Protein AF-K2RK58-F1 (afdb_monomer_lite)

Foldseek 3Di:
DCVVVVVVVVVVVVVCCQQPPPPHVHDVVVVVVCVVVVVVVVVVVVVVVVVVVVVVVVVVNDDDDPQDPVNVCLQVVVVLVCLVVVLVCLQVVLVVVLVVDPVNPPDVVSVVSNVVSVVSVVVSVCCQVPPRPPHPDDPVCVVPVVNVVVVVVVVVVVVVVVVVVVVVVVVVVVVVVVVVVVD

Sequence (183 aa):
MYFPFLITPWISAFIVDDVVAPDGIGWLWGIGMFAVIMPFASSFIIGALLFLQRKAGKSGLILKKKLTVYEFCSLVDLGGMILLCGGFAMLLLPFTLAASTPSKWKTPWVDAVIVLGVLFLASLIPYEKLVAKHPVVPVHYGKNCTIVIACLMGAVDTCGFSATHVSKPISTFKAEKKKSDML

pLDDT: mean 79.58, std 9.76, range [56.59, 95.44]

Radius of gyration: 23.44 Å; chains: 1; bounding box: 47×43×74 Å

Secondary structure (DSSP, 8-state):
--HHHHHHHHHHHHHHHHHHSTTSS-HHHHHHHHHHHHHHHHHHHHHHHHHHHHHHHHTT--------HHHHHHHHTHHHHHHHHHHHHHHHHHHHHHHH-TTTT--HHHHHHHHHHHHHHHHHHHHHHHT-SS-SS-TTGGG-HHHHHHHHHHHHHHHHHHHHHHHHHHHHHHHHHHHHTT-

Structure (mmCIF, N/CA/C/O backbone):
data_AF-K2RK58-F1
#
_entry.id   AF-K2RK58-F1
#
loop_
_atom_site.group_PDB
_atom_site.id
_atom_site.type_symbol
_atom_site.label_atom_id
_atom_site.label_alt_id
_atom_site.label_comp_id
_atom_site.label_asym_id
_atom_site.label_entity_id
_atom_site.label_seq_id
_atom_site.pdbx_PDB_ins_code
_atom_site.Cartn_x
_atom_site.Cartn_y
_atom_site.Cartn_z
_atom_site.occupancy
_atom_site.B_iso_or_equiv
_atom_site.auth_seq_id
_atom_site.auth_comp_id
_atom_site.auth_asym_id
_atom_site.auth_atom_id
_atom_site.pdbx_PDB_model_num
ATOM 1 N N . MET A 1 1 ? -10.284 22.695 -5.484 1.00 57.62 1 MET A N 1
ATOM 2 C CA . MET A 1 1 ? -9.560 21.762 -4.589 1.00 57.62 1 MET A CA 1
ATOM 3 C C . MET A 1 1 ? -8.470 20.944 -5.322 1.00 57.62 1 MET A C 1
ATOM 5 O O . MET A 1 1 ? -8.113 19.886 -4.839 1.00 57.62 1 MET A O 1
ATOM 9 N N . TYR A 1 2 ? -7.897 21.435 -6.441 1.00 75.38 2 TYR A N 1
ATOM 10 C CA . TYR A 1 2 ? -6.809 20.765 -7.198 1.00 75.38 2 TYR A CA 1
ATOM 11 C C . TYR A 1 2 ? -5.478 21.536 -7.186 1.00 75.38 2 TYR A C 1
ATOM 13 O O . TYR A 1 2 ? -4.482 21.071 -7.723 1.00 75.38 2 TYR A O 1
ATOM 21 N N . PHE A 1 3 ? -5.445 22.711 -6.552 1.00 80.19 3 PHE A N 1
ATOM 22 C CA . PHE A 1 3 ? -4.260 23.566 -6.476 1.00 80.19 3 PHE A CA 1
ATOM 23 C C . PHE A 1 3 ? -2.974 22.851 -5.999 1.00 80.19 3 PHE A C 1
ATOM 25 O O . PHE A 1 3 ? -1.945 23.031 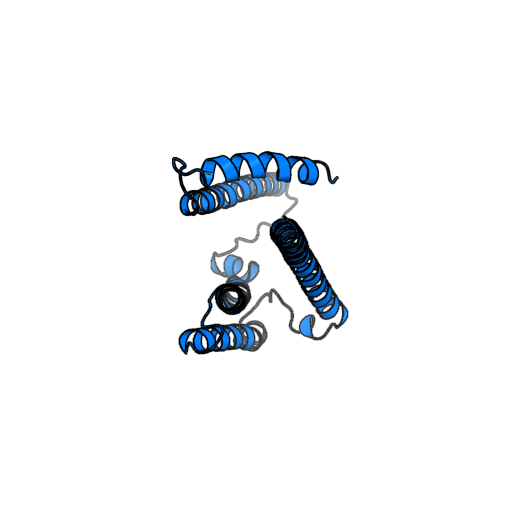-6.648 1.00 80.19 3 PHE A O 1
ATOM 32 N N . PRO A 1 4 ? -2.992 21.978 -4.966 1.00 81.25 4 PRO A N 1
ATOM 33 C CA . PRO A 1 4 ? -1.781 21.246 -4.583 1.00 81.25 4 PRO A CA 1
ATOM 34 C C . PRO A 1 4 ? -1.266 20.303 -5.681 1.00 81.25 4 PRO A C 1
ATOM 36 O O . PRO A 1 4 ? -0.055 20.150 -5.815 1.00 81.25 4 PRO A O 1
ATOM 39 N N . PHE A 1 5 ? -2.139 19.730 -6.517 1.00 80.12 5 PHE A N 1
ATOM 40 C CA . PHE A 1 5 ? -1.740 18.861 -7.634 1.00 80.12 5 PHE A CA 1
ATOM 41 C C . PHE A 1 5 ? -1.077 19.617 -8.793 1.00 80.12 5 PHE A C 1
ATOM 43 O O . PHE A 1 5 ? -0.426 18.993 -9.620 1.00 80.12 5 PHE A O 1
ATOM 50 N N . LEU A 1 6 ? -1.209 20.946 -8.860 1.00 83.44 6 LEU A N 1
ATOM 51 C CA . LEU A 1 6 ? -0.517 21.764 -9.864 1.00 83.44 6 LEU A CA 1
ATOM 52 C C . LEU A 1 6 ? 0.893 22.157 -9.418 1.00 83.44 6 LEU A C 1
ATOM 54 O O . LEU A 1 6 ? 1.791 22.264 -10.246 1.00 83.44 6 LEU A O 1
ATOM 58 N N . ILE A 1 7 ? 1.093 22.359 -8.115 1.00 84.06 7 ILE A N 1
ATOM 59 C CA . ILE A 1 7 ? 2.381 22.793 -7.557 1.00 84.06 7 ILE A CA 1
ATOM 60 C C . ILE A 1 7 ? 3.300 21.602 -7.279 1.00 84.06 7 ILE A C 1
ATOM 62 O O . ILE A 1 7 ? 4.510 21.692 -7.476 1.00 84.06 7 ILE A O 1
ATOM 66 N N . THR A 1 8 ? 2.737 20.476 -6.835 1.00 86.25 8 THR A N 1
ATOM 67 C CA . THR A 1 8 ? 3.521 19.286 -6.475 1.00 86.25 8 THR A CA 1
ATOM 68 C C . THR A 1 8 ? 4.396 18.751 -7.610 1.00 86.25 8 THR A C 1
ATOM 70 O O . THR A 1 8 ? 5.560 18.491 -7.317 1.00 86.25 8 THR A O 1
ATOM 73 N N . PRO A 1 9 ? 3.955 18.667 -8.885 1.00 86.25 9 PRO A N 1
ATOM 74 C CA . PRO A 1 9 ? 4.817 18.222 -9.978 1.00 86.25 9 PRO A CA 1
ATOM 75 C C . PRO A 1 9 ? 6.015 19.152 -10.179 1.00 86.25 9 PRO A C 1
ATOM 77 O O . PRO A 1 9 ? 7.138 18.676 -10.315 1.00 86.25 9 PRO A O 1
ATOM 80 N N . TRP A 1 10 ? 5.790 20.469 -10.116 1.00 86.94 10 TRP A N 1
ATOM 81 C CA . TRP A 1 10 ? 6.838 21.475 -10.287 1.00 86.94 10 TRP A CA 1
ATOM 82 C C . TRP A 1 10 ? 7.905 21.383 -9.203 1.00 86.94 10 TRP A C 1
ATOM 84 O O . TRP A 1 10 ? 9.084 21.287 -9.517 1.00 86.94 10 TRP A O 1
ATOM 94 N N . ILE A 1 11 ? 7.501 21.357 -7.933 1.00 86.19 11 ILE A N 1
ATOM 95 C CA . ILE A 1 11 ? 8.453 21.241 -6.821 1.00 86.19 11 ILE A CA 1
ATOM 96 C C . ILE A 1 11 ? 9.142 19.870 -6.846 1.00 86.19 11 ILE A C 1
ATOM 98 O O . ILE A 1 11 ? 10.344 19.783 -6.610 1.00 86.19 11 ILE A O 1
ATOM 102 N N . SER A 1 12 ? 8.405 18.801 -7.166 1.00 84.50 12 SER A N 1
ATOM 103 C CA . SER A 1 12 ? 8.974 17.453 -7.217 1.00 84.50 12 SER A CA 1
ATOM 104 C C . SER A 1 12 ? 10.040 17.296 -8.299 1.00 84.50 12 SER A C 1
ATOM 106 O O . SER A 1 12 ? 11.008 16.585 -8.061 1.00 84.50 12 SER A O 1
ATOM 108 N N . ALA A 1 13 ? 9.903 17.978 -9.443 1.00 84.81 13 ALA A N 1
ATOM 109 C CA . ALA A 1 13 ? 10.883 17.914 -10.523 1.00 84.81 13 ALA A CA 1
ATOM 110 C C . ALA A 1 13 ? 12.250 18.450 -10.072 1.00 84.81 13 ALA A C 1
ATOM 112 O O . ALA A 1 13 ? 13.245 17.748 -10.211 1.00 84.81 13 ALA A O 1
ATOM 113 N N . PHE A 1 14 ? 12.282 19.622 -9.427 1.00 87.94 14 PHE A N 1
ATOM 114 C CA . PHE A 1 14 ? 13.527 20.198 -8.902 1.00 87.94 14 PHE A CA 1
ATOM 115 C C . PHE A 1 14 ? 14.191 19.301 -7.852 1.00 87.94 14 PHE A C 1
ATOM 117 O O . PHE A 1 14 ? 15.395 19.080 -7.897 1.00 87.94 14 PHE A O 1
ATOM 124 N N . ILE A 1 15 ? 13.401 18.726 -6.939 1.00 85.12 15 ILE A N 1
ATOM 125 C CA . ILE A 1 15 ? 13.927 17.812 -5.915 1.00 85.12 15 ILE A CA 1
ATOM 126 C C . ILE A 1 15 ? 14.526 16.553 -6.560 1.00 85.12 15 ILE A C 1
ATOM 128 O O . ILE A 1 15 ? 15.559 16.068 -6.109 1.00 85.12 15 ILE A O 1
ATOM 132 N N . VAL A 1 16 ? 13.882 15.997 -7.590 1.00 85.69 16 VAL A N 1
ATOM 133 C CA . VAL A 1 16 ? 14.374 14.790 -8.270 1.00 85.69 16 VAL A CA 1
ATOM 134 C C . VAL A 1 16 ? 15.664 15.076 -9.034 1.00 85.69 16 VAL A C 1
ATOM 136 O O . VAL A 1 16 ? 16.592 14.275 -8.929 1.00 85.69 16 VAL A O 1
ATOM 139 N N . ASP A 1 17 ? 15.748 16.203 -9.740 1.00 85.44 17 ASP A N 1
ATOM 140 C CA . ASP A 1 17 ? 16.959 16.590 -10.469 1.00 85.44 17 ASP A CA 1
ATOM 141 C C . ASP A 1 17 ? 18.153 16.758 -9.515 1.00 85.44 17 ASP A C 1
ATOM 143 O O . ASP A 1 17 ? 19.233 16.234 -9.789 1.00 85.44 17 ASP A O 1
ATOM 147 N N . ASP A 1 18 ? 17.943 17.367 -8.344 1.00 85.00 18 ASP A N 1
ATOM 148 C CA . ASP A 1 18 ? 18.987 17.535 -7.324 1.00 85.00 18 ASP A CA 1
ATOM 149 C C . ASP A 1 18 ? 19.405 16.205 -6.670 1.00 85.00 18 ASP A C 1
ATOM 151 O O . ASP A 1 18 ? 20.578 15.980 -6.365 1.00 85.00 18 ASP A O 1
ATOM 155 N N . VAL A 1 19 ? 18.456 15.291 -6.442 1.00 85.19 19 VAL A N 1
ATOM 156 C CA . VAL A 1 19 ? 18.733 13.989 -5.810 1.00 85.19 19 VAL A CA 1
ATOM 157 C C . VAL A 1 19 ? 19.424 13.022 -6.777 1.00 85.19 19 VAL A C 1
ATOM 159 O O . VAL A 1 19 ? 20.230 12.200 -6.334 1.00 85.19 19 VAL A O 1
ATOM 162 N N . VAL A 1 20 ? 19.117 13.093 -8.075 1.00 85.50 20 VAL A N 1
ATOM 163 C CA . VAL A 1 20 ? 19.635 12.183 -9.117 1.00 85.50 20 VAL A CA 1
ATOM 164 C C . VAL A 1 20 ? 20.869 12.752 -9.837 1.00 85.50 20 VAL A C 1
ATOM 166 O O . VAL A 1 20 ? 21.510 12.029 -10.600 1.00 85.50 20 VAL A O 1
ATOM 169 N N . ALA A 1 21 ? 21.247 14.008 -9.577 1.00 84.31 21 ALA A N 1
ATOM 170 C CA . ALA A 1 21 ? 22.465 14.612 -10.114 1.00 84.31 21 ALA A CA 1
ATOM 171 C C . ALA A 1 21 ? 23.721 13.742 -9.848 1.00 84.31 21 ALA A C 1
ATOM 173 O O . ALA A 1 21 ? 23.785 13.061 -8.822 1.00 84.31 21 ALA A O 1
ATOM 174 N N . PRO A 1 22 ? 24.747 13.775 -10.726 1.00 76.31 22 PRO A N 1
ATOM 175 C CA . PRO A 1 22 ? 25.978 12.988 -10.562 1.00 76.31 22 PRO A CA 1
ATOM 176 C C . PRO A 1 22 ? 26.712 13.225 -9.231 1.00 76.31 22 PRO A C 1
ATOM 178 O O . PRO A 1 22 ? 27.304 12.294 -8.695 1.00 76.31 22 PRO A O 1
ATOM 181 N N . ASP A 1 23 ? 26.616 14.444 -8.690 1.00 82.75 23 ASP A N 1
ATOM 182 C CA . ASP A 1 23 ? 27.163 14.850 -7.384 1.00 82.75 23 ASP A CA 1
ATOM 183 C C . ASP A 1 23 ? 26.093 14.867 -6.267 1.00 82.75 23 ASP A C 1
ATOM 185 O O . ASP A 1 23 ? 26.304 15.411 -5.181 1.00 82.75 23 ASP A O 1
ATOM 189 N N . GLY A 1 24 ? 24.908 14.322 -6.549 1.00 80.62 24 GLY A N 1
ATOM 190 C CA . GLY A 1 24 ? 23.739 14.339 -5.679 1.00 80.62 24 GLY A CA 1
ATOM 191 C C . GLY A 1 24 ? 23.748 13.254 -4.601 1.00 80.62 24 GLY A C 1
ATOM 192 O O . GLY A 1 24 ? 24.564 12.335 -4.572 1.00 80.62 24 GLY A O 1
ATOM 193 N N . ILE A 1 25 ? 22.771 13.347 -3.699 1.00 81.62 25 ILE A N 1
ATOM 194 C CA . ILE A 1 25 ? 22.597 12.444 -2.546 1.00 81.62 25 ILE A CA 1
ATOM 195 C C . ILE A 1 25 ? 22.261 11.006 -3.010 1.00 81.62 25 ILE A C 1
ATOM 197 O O . ILE A 1 25 ? 22.542 10.033 -2.311 1.00 81.62 25 ILE A O 1
ATOM 201 N N . GLY A 1 26 ? 21.719 10.844 -4.218 1.00 86.88 26 GLY A N 1
ATOM 202 C CA . GLY A 1 26 ? 21.466 9.557 -4.852 1.00 86.88 26 GLY A CA 1
ATOM 203 C C . GLY A 1 26 ? 20.048 9.029 -4.632 1.00 86.88 26 GLY A C 1
ATOM 204 O O . GLY A 1 26 ? 19.372 9.306 -3.639 1.00 86.88 26 GLY A O 1
ATOM 205 N N . TRP A 1 27 ? 19.600 8.194 -5.571 1.00 82.75 27 TRP A N 1
ATOM 206 C CA . TRP A 1 27 ? 18.227 7.677 -5.642 1.00 82.75 27 TRP A CA 1
ATOM 207 C C . TRP A 1 27 ? 17.743 6.962 -4.366 1.00 82.75 27 TRP A C 1
ATOM 209 O O . TRP A 1 27 ? 16.601 7.140 -3.940 1.00 82.75 27 TRP A O 1
ATOM 219 N N . LEU A 1 28 ? 18.616 6.179 -3.719 1.00 87.06 28 LEU A N 1
ATOM 220 C CA . LEU A 1 28 ? 18.273 5.443 -2.493 1.00 87.06 28 LEU A CA 1
ATOM 221 C C . LEU A 1 28 ? 17.938 6.380 -1.327 1.00 87.06 28 LEU A C 1
ATOM 223 O O . LEU A 1 28 ? 17.027 6.096 -0.548 1.00 87.06 28 LEU A O 1
ATOM 227 N N . TRP A 1 29 ? 18.628 7.515 -1.230 1.00 87.62 29 TRP A N 1
ATOM 228 C CA . TRP A 1 29 ? 18.341 8.518 -0.213 1.00 87.62 29 TRP A CA 1
ATOM 229 C C . TRP A 1 29 ? 17.053 9.281 -0.500 1.00 87.62 29 TRP A C 1
ATOM 231 O O . TRP A 1 29 ? 16.336 9.601 0.444 1.00 87.62 29 TRP A O 1
ATOM 241 N N . GLY A 1 30 ? 16.696 9.472 -1.774 1.00 85.88 30 GLY A N 1
ATOM 242 C CA . GLY A 1 30 ? 15.373 9.972 -2.154 1.00 85.88 30 GLY A CA 1
ATOM 243 C C . GLY A 1 30 ? 14.250 9.106 -1.575 1.00 85.88 30 GLY A C 1
ATOM 244 O O . GLY A 1 30 ? 13.340 9.614 -0.921 1.00 85.88 30 GLY A O 1
ATOM 245 N N . ILE A 1 31 ? 14.355 7.779 -1.713 1.00 86.38 31 ILE A N 1
ATOM 246 C CA . ILE A 1 31 ? 13.399 6.834 -1.105 1.00 86.38 31 ILE A CA 1
ATOM 247 C C . ILE A 1 31 ? 13.464 6.898 0.433 1.00 86.38 31 ILE A C 1
ATOM 249 O O . ILE A 1 31 ? 12.426 6.889 1.101 1.00 86.38 31 ILE A O 1
ATOM 253 N N . GLY A 1 32 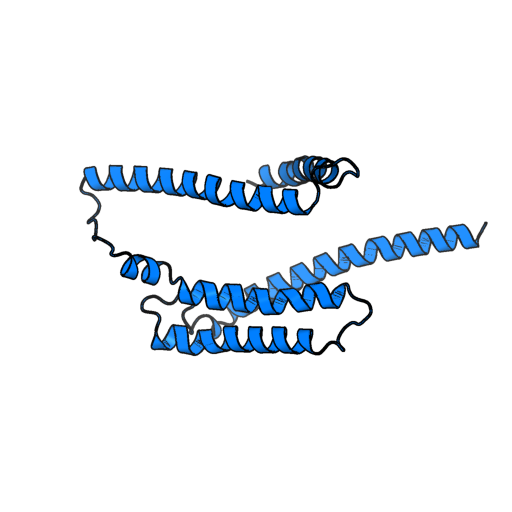? 14.666 7.016 1.004 1.00 89.62 32 GLY A N 1
ATOM 254 C CA . GLY A 1 32 ? 14.876 7.160 2.447 1.00 89.62 32 GLY A CA 1
ATOM 255 C C . GLY A 1 32 ? 14.201 8.399 3.049 1.00 89.62 32 GLY A C 1
ATOM 256 O O . GLY A 1 32 ? 13.602 8.314 4.121 1.00 89.62 32 GLY A O 1
ATOM 257 N N . MET A 1 33 ? 14.212 9.534 2.344 1.00 89.62 33 MET A N 1
ATOM 258 C CA . MET A 1 33 ? 13.526 10.757 2.773 1.00 89.62 33 MET A CA 1
ATOM 259 C C . MET A 1 33 ? 12.017 10.534 2.910 1.00 89.62 33 MET A C 1
ATOM 261 O O . MET A 1 33 ? 11.434 10.886 3.938 1.00 89.62 33 MET A O 1
ATOM 265 N N . PHE A 1 34 ? 11.380 9.887 1.928 1.00 86.81 34 PHE A N 1
ATOM 266 C CA . PHE A 1 34 ? 9.954 9.550 2.006 1.00 86.81 34 PHE A CA 1
ATOM 267 C C . PHE A 1 34 ? 9.642 8.606 3.170 1.00 86.81 34 PHE A C 1
ATOM 269 O O . PHE A 1 34 ? 8.634 8.798 3.856 1.00 86.81 34 PHE A O 1
ATOM 276 N N . ALA A 1 35 ? 10.520 7.636 3.442 1.00 90.12 35 ALA A N 1
ATOM 277 C CA . ALA A 1 35 ? 10.355 6.701 4.552 1.00 90.12 35 ALA A CA 1
ATOM 278 C C . ALA A 1 35 ? 10.317 7.396 5.927 1.00 90.12 35 ALA A C 1
ATOM 280 O O . ALA A 1 35 ? 9.658 6.892 6.833 1.00 90.12 35 ALA A O 1
ATOM 281 N N . VAL A 1 36 ? 10.963 8.559 6.083 1.00 92.56 36 VAL A N 1
ATOM 282 C CA . VAL A 1 36 ? 10.945 9.362 7.322 1.00 92.56 36 VAL A CA 1
ATOM 283 C C . VAL A 1 36 ? 9.805 10.386 7.332 1.00 92.56 36 VAL A C 1
ATOM 285 O O . VAL A 1 36 ? 9.131 10.562 8.349 1.00 92.56 36 VAL A O 1
ATOM 288 N N . ILE A 1 37 ? 9.545 11.049 6.202 1.00 92.50 37 ILE A N 1
ATOM 289 C CA . ILE A 1 37 ? 8.517 12.096 6.098 1.00 92.50 37 ILE A CA 1
ATOM 290 C C . ILE A 1 37 ? 7.110 11.519 6.312 1.00 92.50 37 ILE A C 1
ATOM 292 O O . ILE A 1 37 ? 6.305 12.109 7.036 1.00 92.50 37 ILE A O 1
ATOM 296 N N . MET A 1 38 ? 6.814 10.354 5.727 1.00 91.81 38 MET A N 1
ATOM 297 C CA . MET A 1 38 ? 5.498 9.707 5.815 1.00 91.81 38 MET A CA 1
ATOM 298 C C . MET A 1 38 ? 5.051 9.416 7.261 1.00 91.81 38 MET A C 1
ATOM 300 O O . MET A 1 38 ? 3.958 9.853 7.641 1.00 91.81 38 MET A O 1
ATOM 304 N N . PRO A 1 39 ? 5.846 8.735 8.112 1.00 91.38 39 PRO A N 1
ATOM 305 C CA . PRO A 1 39 ? 5.459 8.503 9.499 1.00 91.38 39 PRO A CA 1
ATOM 306 C C . PRO A 1 39 ? 5.437 9.791 10.324 1.00 91.38 39 PRO A C 1
ATOM 308 O O . PRO A 1 39 ? 4.599 9.897 11.218 1.00 91.38 39 PRO A O 1
ATOM 311 N N . PHE A 1 40 ? 6.284 10.783 10.030 1.00 95.44 40 PHE A N 1
ATOM 312 C CA . PHE A 1 40 ? 6.262 12.068 10.735 1.00 95.44 40 PHE A CA 1
ATOM 313 C C . PHE A 1 40 ? 4.953 12.832 10.483 1.00 95.44 40 PHE A C 1
ATOM 315 O O . PHE A 1 40 ? 4.268 13.228 11.428 1.00 95.44 40 PHE A O 1
ATOM 322 N N . ALA A 1 41 ? 4.550 12.963 9.217 1.00 92.50 41 ALA A N 1
ATOM 323 C CA . ALA A 1 41 ? 3.293 13.604 8.838 1.00 92.50 41 ALA A CA 1
ATOM 324 C C . ALA A 1 41 ? 2.071 12.835 9.372 1.00 92.50 41 ALA A C 1
ATOM 326 O O . ALA A 1 41 ? 1.149 13.434 9.928 1.00 92.50 41 ALA A O 1
ATOM 327 N N . SER A 1 42 ? 2.088 11.501 9.272 1.00 90.25 42 SER A N 1
ATOM 328 C CA . SER A 1 42 ? 1.040 10.640 9.834 1.00 90.25 42 SER A CA 1
ATOM 329 C C . SER A 1 42 ? 0.923 10.809 11.352 1.00 90.25 42 SER A C 1
ATOM 331 O O . SER A 1 42 ? -0.169 11.031 11.875 1.00 90.25 42 SER A O 1
ATOM 333 N N . SER A 1 43 ? 2.053 10.812 12.064 1.00 92.75 43 SER A N 1
ATOM 334 C CA . SER A 1 43 ? 2.095 11.017 13.515 1.00 92.75 43 SER A CA 1
ATOM 335 C C . SER A 1 43 ? 1.543 12.379 13.920 1.00 92.75 43 SER A C 1
ATOM 337 O O . SER A 1 43 ? 0.857 12.474 14.936 1.00 92.75 43 SER A O 1
ATOM 339 N N . PHE A 1 44 ? 1.780 13.425 13.123 1.00 94.25 44 PHE A N 1
ATOM 340 C CA . PHE A 1 44 ? 1.216 14.751 13.368 1.00 94.25 44 PHE A CA 1
ATOM 341 C C . PHE A 1 44 ? -0.319 14.743 13.289 1.00 94.25 44 PHE A C 1
ATOM 343 O O . PHE A 1 44 ? -0.994 15.224 14.202 1.00 94.25 44 PHE A O 1
ATOM 350 N N . ILE A 1 45 ? -0.882 14.126 12.246 1.00 90.81 45 ILE A N 1
ATOM 351 C CA . ILE A 1 45 ? -2.338 14.006 12.064 1.00 90.81 45 ILE A CA 1
ATOM 352 C C . ILE A 1 45 ? -2.956 13.146 13.172 1.00 90.81 45 ILE A C 1
ATOM 354 O O . ILE A 1 45 ? -3.943 13.545 13.796 1.00 90.81 45 ILE A O 1
ATOM 358 N N . ILE A 1 46 ? -2.360 11.987 13.462 1.00 88.81 46 ILE A N 1
ATOM 359 C CA . ILE A 1 46 ? -2.803 11.097 14.542 1.00 88.81 46 ILE A CA 1
ATOM 360 C C . ILE A 1 46 ? -2.729 11.830 15.885 1.00 88.81 46 ILE A C 1
ATOM 362 O O . ILE A 1 46 ? -3.666 11.757 16.676 1.00 88.81 46 ILE A O 1
ATOM 366 N N . GLY A 1 47 ? -1.664 12.591 16.135 1.00 89.44 47 GLY A N 1
ATOM 367 C CA . GLY A 1 47 ? -1.504 13.408 17.335 1.00 89.44 47 GLY A CA 1
ATOM 368 C C . GLY A 1 47 ? -2.625 14.436 17.498 1.00 89.44 47 GLY A C 1
ATOM 369 O O . GLY A 1 47 ? -3.217 14.530 18.577 1.00 89.44 47 GLY A O 1
ATOM 370 N N . ALA A 1 48 ? -2.975 15.150 16.426 1.00 90.31 48 ALA A N 1
ATOM 371 C CA . ALA A 1 48 ? -4.087 16.098 16.422 1.00 90.31 48 ALA A CA 1
ATOM 372 C C . ALA A 1 48 ? -5.435 15.409 16.708 1.00 90.31 48 ALA A C 1
ATOM 374 O O . ALA A 1 48 ? -6.205 15.878 17.552 1.00 90.31 48 ALA A O 1
ATOM 375 N N . LEU A 1 49 ? -5.698 14.258 16.080 1.00 86.62 49 LEU A N 1
ATOM 376 C CA . LEU A 1 49 ? -6.904 13.459 16.322 1.00 86.62 49 LEU A CA 1
ATOM 377 C C . LEU A 1 49 ? -6.975 12.952 17.766 1.00 86.62 49 LEU A C 1
ATOM 379 O O . LEU A 1 49 ? -8.009 13.097 18.419 1.00 86.62 49 LEU A O 1
ATOM 383 N N . LEU A 1 50 ? -5.874 12.424 18.305 1.00 85.31 50 LEU A N 1
ATOM 384 C CA . LEU A 1 50 ? -5.794 11.950 19.687 1.00 85.31 50 LEU A CA 1
ATOM 385 C C . LEU A 1 50 ? -6.008 13.088 20.687 1.00 85.31 50 LEU A C 1
ATOM 387 O O . LEU A 1 50 ? -6.659 12.889 21.715 1.00 85.31 50 LEU A O 1
ATOM 391 N N . PHE A 1 51 ? -5.488 14.284 20.407 1.00 86.69 51 PHE A N 1
ATOM 392 C CA . PHE A 1 51 ? -5.734 15.467 21.227 1.00 86.69 51 PHE A CA 1
ATOM 393 C C . PHE A 1 51 ? -7.225 15.825 21.249 1.00 86.69 51 PHE A C 1
ATOM 395 O O . PHE A 1 51 ? -7.798 16.027 22.324 1.00 86.69 51 PHE A O 1
ATOM 402 N N . LEU A 1 52 ? -7.878 15.812 20.085 1.00 85.19 52 LEU A N 1
ATOM 403 C CA . LEU A 1 52 ? -9.304 16.101 19.954 1.00 85.19 52 LEU A CA 1
ATOM 404 C C . LEU A 1 52 ? -10.174 15.036 20.638 1.00 85.19 52 LEU A C 1
ATOM 406 O O . LEU A 1 52 ? -11.078 15.378 21.397 1.00 85.19 52 LEU A O 1
ATOM 410 N N . GLN A 1 53 ? -9.842 13.752 20.480 1.00 83.06 53 GLN A N 1
ATOM 411 C CA . GLN A 1 53 ? -10.500 12.637 21.171 1.00 83.06 53 GLN A CA 1
ATOM 412 C C . GLN A 1 53 ? -10.313 12.706 22.694 1.00 83.06 53 GLN A C 1
ATOM 414 O O . GLN A 1 53 ? -11.238 12.418 23.457 1.00 83.06 53 GLN A O 1
ATOM 419 N N . ARG A 1 54 ? -9.129 13.115 23.173 1.00 80.38 54 ARG A N 1
ATOM 420 C CA . ARG A 1 54 ? -8.879 13.353 24.605 1.00 80.38 54 ARG A CA 1
ATOM 421 C C . ARG A 1 54 ? -9.719 14.513 25.130 1.00 80.38 54 ARG A C 1
ATOM 423 O O . ARG A 1 54 ? -10.252 14.392 26.231 1.00 80.38 54 ARG A O 1
ATOM 430 N N . LYS A 1 55 ? -9.861 15.596 24.360 1.00 81.19 55 LYS A N 1
ATOM 431 C CA . LYS A 1 55 ? -10.698 16.750 24.714 1.00 81.19 55 LYS A CA 1
ATOM 432 C C . LYS A 1 55 ? -12.185 16.377 24.742 1.00 81.19 55 LYS A C 1
ATOM 434 O O . LYS A 1 55 ? -12.843 16.656 25.736 1.00 81.19 55 LYS A O 1
ATOM 439 N N . ALA A 1 56 ? -12.676 15.651 23.737 1.00 77.56 56 ALA A N 1
ATOM 440 C CA . ALA A 1 56 ? -14.062 15.178 23.660 1.00 77.56 56 ALA A CA 1
ATOM 441 C C . ALA A 1 56 ? -14.426 14.191 24.785 1.00 77.56 56 ALA A C 1
ATOM 443 O O . ALA A 1 56 ? -15.524 14.250 25.335 1.00 77.56 56 ALA A O 1
ATOM 444 N N . GLY A 1 57 ? -13.484 13.331 25.191 1.00 72.38 57 GLY A N 1
ATOM 445 C CA . GLY A 1 57 ? -13.667 12.434 26.335 1.00 72.38 57 GLY A CA 1
ATOM 446 C C . GLY A 1 57 ? -13.766 13.162 27.682 1.00 72.38 57 GLY A C 1
ATOM 447 O O . GLY A 1 57 ? -14.483 12.701 28.563 1.00 72.38 57 GLY A O 1
ATOM 448 N N . LYS A 1 58 ? -13.098 14.315 27.847 1.00 71.25 58 LYS A N 1
ATOM 449 C CA . LYS A 1 58 ? -13.249 15.156 29.052 1.00 71.25 58 LYS A CA 1
ATOM 450 C C . LYS A 1 58 ? -14.611 15.855 29.119 1.00 71.25 58 LYS A C 1
ATOM 452 O O . LYS A 1 58 ? -15.057 16.181 30.210 1.00 71.25 58 LYS A O 1
ATOM 457 N N . SER A 1 59 ? -15.275 16.045 27.980 1.00 74.19 59 SER A N 1
ATOM 458 C CA . SER A 1 59 ? -16.621 16.627 27.884 1.00 74.19 59 SER A CA 1
ATOM 459 C C . SER A 1 59 ? -17.753 15.597 28.028 1.00 74.19 59 SER A C 1
ATOM 461 O O . SER A 1 59 ? -18.905 15.936 27.789 1.00 74.19 59 SER A O 1
ATOM 463 N N . GLY A 1 60 ? -17.452 14.344 28.400 1.00 65.31 60 GLY A N 1
ATOM 464 C CA . GLY A 1 60 ? -18.459 13.317 28.711 1.00 65.31 60 GLY A CA 1
ATOM 465 C C . GLY A 1 60 ? -19.187 12.705 27.507 1.00 65.31 60 GLY A C 1
ATOM 466 O O . GLY A 1 60 ? -20.065 11.872 27.694 1.00 65.31 60 GLY A O 1
ATOM 467 N N . LEU A 1 61 ? -18.815 13.068 26.275 1.00 61.75 61 LEU A N 1
ATOM 468 C CA . LEU A 1 61 ? -19.515 12.651 25.051 1.00 61.75 61 LEU A CA 1
ATOM 469 C C . LEU A 1 61 ? -19.093 11.266 24.518 1.00 61.75 61 LEU A C 1
ATOM 471 O O . LEU A 1 61 ? -19.693 10.778 23.566 1.00 61.75 61 LEU A O 1
ATOM 475 N N . ILE A 1 62 ? -18.052 10.631 25.080 1.00 58.19 62 ILE A N 1
ATOM 476 C CA . ILE A 1 62 ? -17.480 9.385 24.535 1.00 58.19 62 ILE A CA 1
ATOM 477 C C . ILE A 1 62 ? -17.108 8.400 25.656 1.00 58.19 62 ILE A C 1
ATOM 479 O O . ILE A 1 62 ? -16.214 8.664 26.463 1.00 58.19 62 ILE A O 1
ATOM 483 N N . LEU A 1 63 ? -17.733 7.216 25.648 1.00 56.59 63 LEU A N 1
ATOM 484 C CA . LEU A 1 63 ? -17.327 6.042 26.431 1.00 56.59 63 LEU A CA 1
ATOM 485 C C . LEU A 1 63 ? -15.976 5.523 25.911 1.00 56.59 63 LEU A C 1
ATOM 487 O O . LEU A 1 63 ? -15.898 4.839 24.891 1.00 56.59 63 LEU A O 1
ATOM 491 N N . LYS A 1 64 ? -14.881 5.849 26.606 1.00 56.91 64 LYS A N 1
ATOM 492 C CA . LYS A 1 64 ? -13.558 5.279 26.315 1.00 56.91 64 LYS A CA 1
ATOM 493 C C . LYS A 1 64 ? -13.531 3.796 26.694 1.00 56.91 64 LYS A C 1
ATOM 495 O O . LYS A 1 64 ? -13.285 3.454 27.849 1.00 56.91 64 LYS A O 1
ATOM 500 N N . LYS A 1 65 ? -13.713 2.906 25.717 1.00 60.00 65 LYS A N 1
ATOM 501 C CA . LYS A 1 65 ? -13.351 1.491 25.871 1.00 60.00 65 LYS A CA 1
ATOM 502 C C . LYS A 1 65 ? -11.823 1.403 25.989 1.00 60.00 65 LYS A C 1
ATOM 504 O O . LYS A 1 65 ? -11.110 1.927 25.135 1.00 60.00 65 LYS A O 1
ATOM 509 N N . LYS A 1 66 ? -11.300 0.792 27.059 1.00 57.25 66 LYS A N 1
ATOM 510 C CA . LYS A 1 66 ? -9.865 0.476 27.157 1.00 57.25 66 LYS A CA 1
ATOM 511 C C . LYS A 1 66 ? -9.558 -0.573 26.088 1.00 57.25 66 LYS A C 1
ATOM 513 O O . LYS A 1 66 ? -9.943 -1.726 26.241 1.00 57.25 66 LYS A O 1
ATOM 518 N N . LEU A 1 67 ? -8.938 -0.157 24.990 1.00 62.41 67 LEU A N 1
ATOM 519 C CA . LEU A 1 67 ? -8.519 -1.070 23.934 1.00 62.41 67 LEU A CA 1
ATOM 520 C C . LEU A 1 67 ? -7.185 -1.700 24.338 1.00 62.41 67 LEU A C 1
ATOM 522 O O . LEU A 1 67 ? -6.187 -1.002 24.510 1.00 62.41 67 LEU A O 1
ATOM 526 N N . THR A 1 68 ? -7.179 -3.018 24.510 1.00 77.19 68 THR A N 1
ATOM 527 C CA . THR A 1 68 ? -5.945 -3.807 24.606 1.00 77.19 68 THR A CA 1
ATOM 528 C C . THR A 1 68 ? -5.233 -3.778 23.252 1.00 77.19 68 THR A C 1
ATOM 530 O O . THR A 1 68 ? -5.895 -3.710 22.217 1.00 77.19 68 THR A O 1
ATOM 533 N N . VAL A 1 69 ? -3.898 -3.876 23.234 1.00 70.81 69 VAL A N 1
ATOM 534 C CA . VAL A 1 69 ? -3.088 -3.887 21.995 1.00 70.81 69 VAL A CA 1
ATOM 535 C C . VAL A 1 69 ? -3.612 -4.919 20.987 1.00 70.81 69 VAL A C 1
ATOM 537 O O . VAL A 1 69 ? -3.700 -4.630 19.803 1.00 70.81 69 VAL A O 1
ATOM 540 N N . TYR A 1 70 ? -4.065 -6.081 21.465 1.00 72.62 70 TYR A N 1
ATOM 541 C CA . TYR A 1 70 ? -4.685 -7.111 20.631 1.0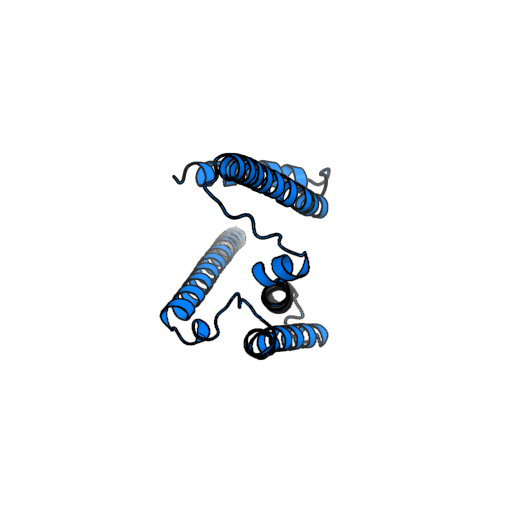0 72.62 70 TYR A CA 1
ATOM 542 C C . TYR A 1 70 ? -6.018 -6.676 19.994 1.00 72.62 70 TYR A C 1
ATOM 544 O O . TYR A 1 70 ? -6.229 -6.912 18.808 1.00 72.62 70 TYR A O 1
ATOM 552 N N . GLU A 1 71 ? -6.903 -5.996 20.740 1.00 71.44 71 GLU A N 1
ATOM 553 C CA . GLU A 1 71 ? -8.149 -5.463 20.165 1.00 71.44 71 GLU A CA 1
ATOM 554 C C . GLU A 1 71 ? -7.849 -4.363 19.145 1.00 71.44 71 GLU A C 1
ATOM 556 O O . GLU A 1 71 ? -8.499 -4.317 18.111 1.00 71.44 71 GLU A O 1
ATOM 561 N N . PHE A 1 72 ? -6.837 -3.523 19.388 1.00 73.94 72 PHE A N 1
ATOM 562 C CA . PHE A 1 72 ? -6.397 -2.515 18.423 1.00 73.94 72 PHE A CA 1
ATOM 563 C C . PHE A 1 72 ? -5.834 -3.147 17.140 1.00 73.94 72 PHE A C 1
ATOM 565 O O . PHE A 1 72 ? -6.254 -2.777 16.047 1.00 73.94 72 PHE A O 1
ATOM 572 N N . CYS A 1 73 ? -4.950 -4.143 17.256 1.00 71.94 73 CYS A N 1
ATOM 573 C CA . CYS A 1 73 ? -4.416 -4.876 16.104 1.00 71.94 73 CYS A CA 1
ATOM 574 C C . CYS A 1 73 ? -5.510 -5.617 15.323 1.00 71.94 73 CYS A C 1
ATOM 576 O O . CYS A 1 73 ? -5.422 -5.710 14.102 1.00 71.94 73 CYS A O 1
ATOM 578 N N . SER A 1 74 ? -6.544 -6.112 16.010 1.00 74.12 74 SER A N 1
ATOM 579 C CA . SER A 1 74 ? -7.711 -6.736 15.381 1.00 74.12 74 SER A CA 1
ATOM 580 C C . SER A 1 74 ? -8.703 -5.724 14.796 1.00 74.12 74 SER A C 1
ATOM 582 O O . SER A 1 74 ? -9.421 -6.088 13.875 1.00 74.12 74 SER A O 1
ATOM 584 N N . LEU A 1 75 ? -8.778 -4.497 15.322 1.00 73.94 75 LEU A N 1
ATOM 585 C CA . LEU A 1 75 ? -9.600 -3.397 14.792 1.00 73.94 75 LEU A CA 1
ATOM 586 C C . LEU A 1 75 ? -8.998 -2.806 13.515 1.00 73.94 75 LEU A C 1
ATOM 588 O O . LEU A 1 75 ? -9.728 -2.442 12.602 1.00 73.94 75 LEU A O 1
ATOM 592 N N . VAL A 1 76 ? -7.669 -2.693 13.480 1.00 72.69 76 VAL A N 1
ATOM 593 C CA . VAL A 1 76 ? -6.898 -2.263 12.305 1.00 72.69 76 VAL A CA 1
ATOM 594 C C . VAL A 1 76 ? -6.720 -3.413 11.302 1.00 72.69 76 VAL A C 1
ATOM 596 O O . VAL A 1 76 ? -6.401 -3.151 10.148 1.00 72.69 76 VAL A O 1
ATOM 599 N N . ASP A 1 77 ? -6.935 -4.662 11.741 1.00 78.56 77 ASP A N 1
ATOM 600 C CA . ASP A 1 77 ? -6.741 -5.902 10.971 1.00 78.56 77 ASP A CA 1
ATOM 601 C C . ASP A 1 77 ? -5.383 -5.916 10.249 1.00 78.56 77 ASP A C 1
ATOM 603 O O . ASP A 1 77 ? -5.244 -5.973 9.025 1.00 78.56 77 ASP A O 1
ATOM 607 N N . LEU A 1 78 ? -4.329 -5.839 11.069 1.00 80.00 78 LEU A N 1
ATOM 608 C CA . LEU A 1 78 ? -2.944 -5.845 10.596 1.00 80.00 78 LEU A CA 1
ATOM 609 C C . LEU A 1 78 ? -2.610 -7.097 9.777 1.00 80.00 78 LEU A C 1
ATOM 611 O O . LEU A 1 78 ? -1.809 -7.018 8.850 1.00 80.00 78 LEU A O 1
ATOM 615 N N . GLY A 1 79 ? -3.205 -8.246 10.108 1.00 83.31 79 GLY A N 1
ATOM 616 C CA . GLY A 1 79 ? -2.935 -9.496 9.405 1.00 83.31 79 GLY A CA 1
ATOM 617 C C . GLY A 1 79 ? -3.517 -9.510 7.994 1.00 83.31 79 GLY A C 1
ATOM 618 O O . GLY A 1 79 ? -2.787 -9.823 7.053 1.00 83.31 79 GLY A O 1
ATOM 619 N N . GLY A 1 80 ? -4.776 -9.089 7.824 1.00 82.88 80 GLY A N 1
ATOM 620 C CA . GLY A 1 80 ? -5.387 -8.926 6.505 1.00 82.88 80 GLY A CA 1
ATOM 621 C C . GLY A 1 80 ? -4.625 -7.905 5.659 1.00 82.88 80 GLY A C 1
ATOM 622 O O . GLY A 1 80 ? -4.329 -8.159 4.493 1.00 82.88 80 GLY A O 1
ATOM 623 N N . MET A 1 81 ? -4.195 -6.796 6.268 1.00 84.62 81 MET A N 1
ATOM 624 C CA . MET A 1 81 ? -3.397 -5.766 5.593 1.00 84.62 81 MET A CA 1
ATOM 625 C C . MET A 1 81 ? -2.017 -6.234 5.145 1.00 84.62 81 MET A C 1
ATOM 627 O O . MET A 1 81 ? -1.606 -5.909 4.031 1.00 84.62 81 MET A O 1
ATOM 631 N N . ILE A 1 82 ? -1.316 -7.029 5.952 1.00 89.12 82 ILE A N 1
ATOM 632 C CA . ILE A 1 82 ? -0.016 -7.590 5.566 1.00 89.12 82 ILE A CA 1
ATOM 633 C C . ILE A 1 82 ? -0.178 -8.622 4.446 1.00 89.12 82 ILE A C 1
ATOM 635 O O . ILE A 1 82 ? 0.600 -8.596 3.495 1.00 89.12 82 ILE A O 1
ATOM 639 N N . LEU A 1 83 ? -1.187 -9.496 4.515 1.00 89.00 83 LEU A N 1
ATOM 640 C CA . LEU A 1 83 ? -1.442 -10.492 3.469 1.00 89.00 83 LEU A CA 1
ATOM 641 C C . LEU A 1 83 ? -1.848 -9.837 2.145 1.00 89.00 83 LEU A C 1
ATOM 643 O O . LEU A 1 83 ? -1.318 -10.201 1.097 1.00 89.00 83 LEU A O 1
ATOM 647 N N . LEU A 1 84 ? -2.730 -8.835 2.191 1.00 88.81 84 LEU A N 1
ATOM 648 C CA . LEU A 1 84 ? -3.197 -8.113 1.009 1.00 88.81 84 LEU A CA 1
ATOM 649 C C . LEU A 1 84 ? -2.066 -7.300 0.372 1.00 88.81 84 LEU A C 1
ATOM 651 O O . LEU A 1 84 ? -1.755 -7.476 -0.805 1.00 88.81 84 LEU A O 1
ATOM 655 N N . CYS A 1 85 ? -1.433 -6.420 1.153 1.00 89.94 85 CYS A N 1
ATOM 656 C CA . CYS A 1 85 ? -0.371 -5.542 0.668 1.00 89.94 85 CYS A CA 1
ATOM 657 C C . CYS A 1 85 ? 0.864 -6.347 0.254 1.00 89.94 85 CYS A C 1
ATOM 659 O O . CYS A 1 85 ? 1.408 -6.124 -0.823 1.00 89.94 85 CYS A O 1
ATOM 661 N N . GLY A 1 86 ? 1.270 -7.326 1.066 1.00 90.56 86 GLY A N 1
ATOM 662 C CA . GLY A 1 86 ? 2.392 -8.211 0.770 1.00 90.56 86 GLY A CA 1
ATOM 663 C C . GLY A 1 86 ? 2.143 -9.083 -0.459 1.00 90.56 86 GLY A C 1
ATOM 664 O O . GLY A 1 86 ? 3.021 -9.179 -1.312 1.00 90.56 86 GLY A O 1
ATOM 665 N N . GLY A 1 87 ? 0.942 -9.655 -0.599 1.00 90.94 87 GLY A N 1
ATOM 666 C CA . GLY A 1 87 ? 0.554 -10.448 -1.766 1.00 90.94 87 GLY A CA 1
ATOM 667 C C . GLY A 1 87 ? 0.573 -9.628 -3.056 1.00 90.94 87 GLY A C 1
ATOM 668 O O . GLY A 1 87 ? 1.193 -10.038 -4.037 1.00 90.94 87 GLY A O 1
ATOM 669 N N . PHE A 1 88 ? -0.017 -8.428 -3.046 1.00 90.12 88 PHE A N 1
ATOM 670 C CA . PHE A 1 88 ? 0.072 -7.515 -4.187 1.00 90.12 88 PHE A CA 1
ATOM 671 C C . PHE A 1 88 ? 1.508 -7.059 -4.453 1.00 90.12 88 PHE A C 1
ATOM 673 O O . PHE A 1 88 ? 1.939 -7.103 -5.598 1.00 90.12 88 PHE A O 1
ATOM 680 N N . ALA A 1 89 ? 2.283 -6.682 -3.436 1.00 91.25 89 ALA A N 1
ATOM 681 C CA . ALA A 1 89 ? 3.676 -6.277 -3.615 1.00 91.25 89 ALA A CA 1
ATOM 682 C C . ALA A 1 89 ? 4.515 -7.397 -4.252 1.00 91.25 89 ALA A C 1
ATOM 684 O O . ALA A 1 89 ? 5.225 -7.149 -5.225 1.00 91.25 89 ALA A O 1
ATOM 685 N N . MET A 1 90 ? 4.385 -8.637 -3.771 1.00 89.88 90 MET A N 1
ATOM 686 C CA . MET A 1 90 ? 5.067 -9.800 -4.345 1.00 89.88 90 MET A CA 1
ATOM 687 C C . MET A 1 90 ? 4.618 -10.116 -5.771 1.00 89.88 90 MET A C 1
ATOM 689 O O . MET A 1 90 ? 5.421 -10.621 -6.540 1.00 89.88 90 MET A O 1
ATOM 693 N N . LEU A 1 91 ? 3.387 -9.798 -6.170 1.00 89.50 91 LEU A N 1
ATOM 694 C CA . LEU A 1 91 ? 2.978 -9.921 -7.570 1.00 89.50 91 LEU A CA 1
ATOM 695 C C . LEU A 1 91 ? 3.520 -8.774 -8.426 1.00 89.50 91 LEU A C 1
ATOM 697 O O . LEU A 1 91 ? 4.093 -9.009 -9.486 1.00 89.50 91 LEU A O 1
ATOM 701 N N . LEU A 1 92 ? 3.369 -7.529 -7.979 1.00 87.44 92 LEU A N 1
ATOM 702 C CA . LEU A 1 92 ? 3.714 -6.347 -8.769 1.00 87.44 92 LEU A CA 1
ATOM 703 C C . LEU A 1 92 ? 5.229 -6.185 -8.963 1.00 87.44 92 LEU A C 1
ATOM 705 O O . LEU A 1 92 ? 5.655 -5.707 -10.016 1.00 87.44 92 LEU A O 1
ATOM 709 N N . LEU A 1 93 ? 6.047 -6.593 -7.990 1.00 87.06 93 LEU A N 1
ATOM 710 C CA . LEU A 1 93 ? 7.510 -6.522 -8.067 1.00 87.06 93 LEU A CA 1
ATOM 711 C C . LEU A 1 93 ? 8.095 -7.280 -9.277 1.00 87.06 93 LEU A C 1
ATOM 713 O O . LEU A 1 93 ? 8.769 -6.641 -10.091 1.00 87.06 93 LEU A O 1
ATOM 717 N N . PRO A 1 94 ? 7.849 -8.594 -9.461 1.00 84.12 94 PRO A N 1
ATOM 718 C CA . PRO A 1 94 ? 8.335 -9.328 -10.622 1.00 84.12 94 PRO A CA 1
ATOM 719 C C . PRO A 1 94 ? 7.722 -8.817 -11.926 1.00 84.12 94 PRO A C 1
ATOM 721 O O . PRO A 1 94 ? 8.451 -8.731 -12.906 1.00 84.12 94 PRO A O 1
ATOM 724 N N . PHE A 1 95 ? 6.448 -8.401 -11.957 1.00 80.81 95 PHE A N 1
ATOM 725 C CA . PHE A 1 95 ? 5.868 -7.782 -13.161 1.00 80.81 95 PHE A CA 1
ATOM 726 C C . PHE A 1 95 ? 6.616 -6.508 -13.575 1.00 80.81 95 PHE A C 1
ATOM 728 O O . PHE A 1 95 ? 6.902 -6.309 -14.756 1.00 80.81 95 PHE A O 1
ATOM 735 N N . THR A 1 96 ? 6.984 -5.672 -12.604 1.00 81.00 96 THR A N 1
ATOM 736 C CA . THR A 1 96 ? 7.729 -4.431 -12.854 1.00 81.00 96 THR A CA 1
ATOM 737 C C . THR A 1 96 ? 9.160 -4.718 -13.318 1.00 81.00 96 THR A C 1
ATOM 739 O O . THR A 1 96 ? 9.653 -4.063 -14.235 1.00 81.00 96 THR A O 1
ATOM 742 N N . LEU A 1 97 ? 9.828 -5.718 -12.733 1.00 78.00 97 LEU A N 1
ATOM 743 C CA . LEU A 1 97 ? 11.223 -6.042 -13.053 1.00 78.00 97 LEU A CA 1
ATOM 744 C C . LEU A 1 97 ? 11.379 -6.879 -14.337 1.00 78.00 97 LEU A C 1
ATOM 746 O O . LEU A 1 97 ? 12.350 -6.724 -15.080 1.00 78.00 97 LEU A O 1
ATOM 750 N N . ALA A 1 98 ? 10.412 -7.749 -14.632 1.00 74.75 98 ALA A N 1
ATOM 751 C CA . ALA A 1 98 ? 10.361 -8.526 -15.869 1.00 74.75 98 ALA A CA 1
ATOM 752 C C . ALA A 1 98 ? 10.167 -7.623 -17.097 1.00 74.75 98 ALA A C 1
ATOM 754 O O . ALA A 1 98 ? 10.704 -7.908 -18.168 1.00 74.75 98 ALA A O 1
ATOM 755 N N . ALA A 1 99 ? 9.454 -6.503 -16.938 1.00 69.00 99 ALA A N 1
ATOM 756 C CA . ALA A 1 99 ? 9.260 -5.519 -17.999 1.00 69.00 99 ALA A CA 1
ATOM 757 C C . ALA A 1 99 ? 10.558 -4.787 -18.397 1.00 69.00 99 ALA A C 1
ATOM 759 O O . ALA A 1 99 ? 10.682 -4.357 -19.544 1.00 69.00 99 ALA A O 1
ATOM 760 N N . SER A 1 100 ? 11.529 -4.660 -17.485 1.00 68.12 100 SER A N 1
ATOM 761 C CA . SER A 1 100 ? 12.773 -3.905 -17.693 1.00 68.12 100 SER A CA 1
ATOM 762 C C . SER A 1 100 ? 14.006 -4.764 -18.010 1.00 68.12 100 SER A C 1
ATOM 764 O O . SER A 1 100 ? 15.036 -4.218 -18.401 1.00 68.12 100 SER A O 1
ATOM 766 N N . THR A 1 101 ? 13.926 -6.097 -17.904 1.00 66.88 101 THR A N 1
ATOM 767 C CA . THR A 1 101 ? 15.080 -7.005 -18.078 1.00 66.88 101 THR A CA 1
ATOM 768 C C . THR A 1 101 ? 15.068 -7.728 -19.444 1.00 66.88 101 THR A C 1
ATOM 770 O O . THR A 1 101 ? 14.039 -8.279 -19.843 1.00 66.88 101 THR A O 1
ATOM 773 N N . PRO A 1 102 ? 16.205 -7.834 -20.171 1.00 59.66 102 PRO A N 1
ATOM 774 C CA . PRO A 1 102 ? 16.270 -8.495 -21.484 1.00 59.66 102 PRO A CA 1
ATOM 775 C C . PRO A 1 102 ? 16.026 -10.015 -21.455 1.00 59.66 102 PRO A C 1
ATOM 777 O O . PRO A 1 102 ? 15.622 -10.579 -22.470 1.00 59.66 102 PRO A O 1
ATOM 780 N N . SER A 1 103 ? 16.195 -10.683 -20.305 1.00 62.31 103 SER A N 1
ATOM 781 C CA . SER A 1 103 ? 15.861 -12.105 -20.099 1.00 62.31 103 SER A CA 1
ATOM 782 C C . SER A 1 103 ? 14.398 -12.350 -19.687 1.00 62.31 103 SER A C 1
ATOM 784 O O . SER A 1 103 ? 14.076 -13.428 -19.200 1.00 62.31 103 SER A O 1
ATOM 786 N N . LYS A 1 104 ? 13.519 -11.364 -19.903 1.00 59.78 104 LYS A N 1
ATOM 787 C CA . LYS A 1 104 ? 12.041 -11.354 -19.912 1.00 59.78 104 LYS A CA 1
ATOM 788 C C . LYS A 1 104 ? 11.282 -12.275 -18.936 1.00 59.78 104 LYS A C 1
ATOM 790 O O . LYS A 1 104 ? 10.548 -11.749 -18.119 1.00 59.78 104 LYS A O 1
ATOM 795 N N . TRP A 1 105 ? 11.389 -13.604 -19.027 1.00 64.88 105 TRP A N 1
ATOM 796 C CA 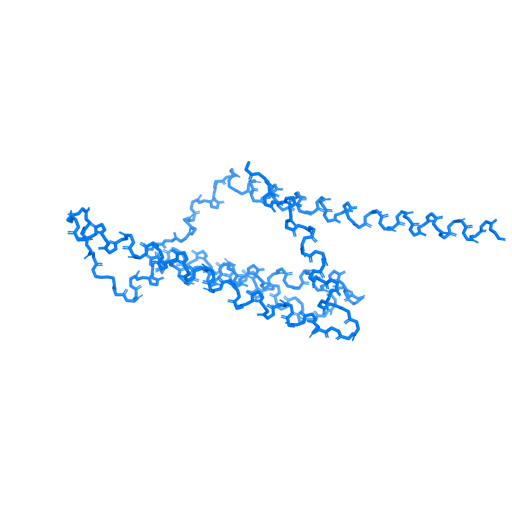. TRP A 1 105 ? 10.530 -14.550 -18.282 1.00 64.88 105 TRP A CA 1
ATOM 797 C C . TRP A 1 105 ? 11.156 -15.925 -17.992 1.00 64.88 105 TRP A C 1
ATOM 799 O O . TRP A 1 105 ? 10.482 -16.800 -17.470 1.00 64.88 105 TRP A O 1
ATOM 809 N N . LYS A 1 106 ? 12.428 -16.174 -18.341 1.00 65.75 106 LYS A N 1
ATOM 810 C CA . LYS A 1 106 ? 13.023 -17.526 -18.208 1.00 65.75 106 LYS A CA 1
ATOM 811 C C . LYS A 1 106 ? 13.690 -17.803 -16.861 1.00 65.75 106 LYS A C 1
ATOM 813 O O . LYS A 1 106 ? 14.258 -18.877 -16.671 1.00 65.75 106 LYS A O 1
ATOM 818 N N . THR A 1 107 ? 13.677 -16.841 -15.945 1.00 78.06 107 THR A N 1
ATOM 819 C CA . THR A 1 107 ? 14.388 -16.979 -14.675 1.00 78.06 107 THR A CA 1
ATOM 820 C C . THR A 1 107 ? 13.469 -17.618 -13.632 1.00 78.06 107 THR A C 1
ATOM 822 O O . THR A 1 107 ? 12.457 -17.008 -13.294 1.00 78.06 107 THR A O 1
ATOM 825 N N . PRO A 1 108 ? 13.814 -18.790 -13.067 1.00 80.94 108 PRO A N 1
ATOM 826 C CA . PRO A 1 108 ? 12.912 -19.547 -12.190 1.00 80.94 108 PRO A CA 1
ATOM 827 C C . PRO A 1 108 ? 12.536 -18.817 -10.890 1.00 80.94 108 PRO A C 1
ATOM 829 O O . PRO A 1 108 ? 11.526 -19.141 -10.272 1.00 80.94 108 PRO A O 1
ATOM 832 N N . TRP A 1 109 ? 13.308 -17.806 -10.472 1.00 82.56 109 TRP A N 1
ATOM 833 C CA . TRP A 1 109 ? 12.960 -16.991 -9.305 1.00 82.56 109 TRP A CA 1
ATOM 834 C C . TRP A 1 109 ? 11.716 -16.115 -9.545 1.00 82.56 109 TRP A C 1
ATOM 836 O O . TRP A 1 109 ? 10.972 -15.864 -8.600 1.00 82.56 109 TRP A O 1
ATOM 846 N N . VAL A 1 110 ? 11.468 -15.668 -10.786 1.00 84.50 110 VAL A N 1
ATOM 847 C CA . VAL A 1 110 ? 10.332 -14.790 -11.131 1.00 84.50 110 VAL A CA 1
ATOM 848 C C . VAL A 1 110 ? 9.023 -15.538 -10.901 1.00 84.50 110 VAL A C 1
ATOM 850 O O . VAL A 1 110 ? 8.149 -15.055 -10.183 1.00 84.50 110 VAL A O 1
ATOM 853 N N . ASP A 1 111 ? 8.937 -16.758 -11.432 1.00 85.19 111 ASP A N 1
ATOM 854 C CA . ASP A 1 111 ? 7.768 -17.621 -11.276 1.00 85.19 111 ASP A CA 1
ATOM 855 C C . ASP A 1 111 ? 7.529 -17.972 -9.802 1.00 85.19 111 ASP A C 1
ATOM 857 O O . ASP A 1 111 ? 6.391 -17.948 -9.338 1.00 85.19 111 ASP A O 1
ATOM 861 N N . ALA A 1 112 ? 8.595 -18.218 -9.030 1.00 89.75 112 ALA A N 1
ATOM 862 C CA . ALA A 1 112 ? 8.488 -18.521 -7.604 1.00 89.75 112 ALA A CA 1
ATOM 863 C C . ALA A 1 112 ? 7.861 -17.369 -6.799 1.00 89.75 112 ALA A C 1
ATOM 865 O O . ALA A 1 112 ? 6.985 -17.606 -5.966 1.00 89.75 112 ALA A O 1
ATOM 866 N N . VAL A 1 113 ? 8.269 -16.122 -7.059 1.00 89.31 113 VAL A N 1
ATOM 867 C CA . VAL A 1 113 ? 7.729 -14.944 -6.361 1.00 89.31 113 VAL A CA 1
ATOM 868 C C . VAL A 1 113 ? 6.281 -14.667 -6.785 1.00 89.31 113 VAL A C 1
ATOM 870 O O . VAL A 1 113 ? 5.457 -14.324 -5.936 1.00 89.31 113 VAL A O 1
ATOM 873 N N . ILE A 1 114 ? 5.934 -14.899 -8.057 1.00 89.81 114 ILE A N 1
ATOM 874 C CA . ILE A 1 114 ? 4.549 -14.786 -8.540 1.00 89.81 114 ILE A CA 1
ATOM 875 C C . ILE A 1 114 ? 3.654 -15.824 -7.859 1.00 89.81 114 ILE A C 1
ATOM 877 O O . ILE A 1 114 ? 2.613 -15.469 -7.308 1.00 89.81 114 ILE A O 1
ATOM 881 N N . VAL A 1 115 ? 4.059 -17.098 -7.850 1.00 91.31 115 VAL A N 1
ATOM 882 C CA . VAL A 1 115 ? 3.294 -18.174 -7.200 1.00 91.31 115 VAL A CA 1
ATOM 883 C C . VAL A 1 115 ? 3.132 -17.890 -5.708 1.00 91.31 115 VAL A C 1
ATOM 885 O O . VAL A 1 115 ? 2.029 -18.027 -5.182 1.00 91.31 115 VAL A O 1
ATOM 888 N N . LEU A 1 116 ? 4.187 -17.425 -5.033 1.00 92.00 116 LEU A N 1
ATOM 889 C CA . LEU A 1 116 ? 4.116 -17.034 -3.626 1.00 92.00 116 LEU A CA 1
ATOM 890 C C . LEU A 1 116 ? 3.117 -15.887 -3.404 1.00 92.00 116 LEU A C 1
ATOM 892 O O . LEU A 1 116 ? 2.293 -15.972 -2.497 1.00 92.00 116 LEU A O 1
ATOM 896 N N . GLY A 1 117 ? 3.125 -14.861 -4.259 1.00 91.38 117 GLY A N 1
ATOM 897 C CA . GLY A 1 117 ? 2.158 -13.764 -4.211 1.00 91.38 117 GLY A CA 1
ATOM 898 C C . GLY A 1 117 ? 0.709 -14.236 -4.387 1.00 91.38 117 GLY A C 1
ATOM 899 O O . GLY A 1 117 ? -0.164 -13.844 -3.611 1.00 91.38 117 GLY A O 1
ATOM 900 N N . VAL A 1 118 ? 0.450 -15.145 -5.338 1.00 91.19 118 VAL A N 1
ATOM 901 C CA . VAL A 1 118 ? -0.880 -15.760 -5.520 1.00 91.19 118 VAL A CA 1
ATOM 902 C C . VAL A 1 118 ? -1.293 -16.555 -4.282 1.00 91.19 118 VAL A C 1
ATOM 904 O O . VAL A 1 118 ? -2.439 -16.448 -3.853 1.00 91.19 118 VAL A O 1
ATOM 907 N N . LEU A 1 119 ? -0.383 -17.318 -3.670 1.00 91.88 119 LEU A N 1
ATOM 908 C CA . LEU A 1 119 ? -0.668 -18.071 -2.446 1.00 91.88 119 LEU A CA 1
ATOM 909 C C . LEU A 1 119 ? -0.982 -17.151 -1.257 1.00 91.88 119 LEU A C 1
ATOM 911 O O . LEU A 1 119 ? -1.886 -17.460 -0.482 1.00 91.88 119 LEU A O 1
ATOM 915 N N . PHE A 1 120 ? -0.292 -16.015 -1.128 1.00 89.75 120 PHE A N 1
ATOM 916 C CA . PHE A 1 120 ? -0.578 -14.998 -0.109 1.00 89.75 120 PHE A CA 1
ATOM 917 C C . PHE A 1 120 ? -1.950 -14.338 -0.308 1.00 89.75 120 PHE A C 1
ATOM 919 O O . PHE A 1 120 ? -2.680 -14.128 0.658 1.00 89.75 120 PHE A O 1
ATOM 926 N N . LEU A 1 121 ? -2.351 -14.063 -1.552 1.00 88.19 121 LEU A N 1
ATOM 927 C CA . LEU A 1 121 ? -3.697 -13.554 -1.836 1.00 88.19 121 LEU A CA 1
ATOM 928 C C . LEU A 1 121 ? -4.777 -14.633 -1.683 1.00 88.19 121 LEU A C 1
ATOM 930 O O . LEU A 1 121 ? -5.880 -14.346 -1.227 1.00 88.19 121 LEU A O 1
ATOM 934 N N . ALA A 1 122 ? -4.481 -15.888 -2.020 1.00 87.19 122 ALA A N 1
ATOM 935 C CA . ALA A 1 122 ? -5.411 -16.994 -1.826 1.00 87.19 122 ALA A CA 1
ATOM 936 C C . ALA A 1 122 ? -5.627 -17.299 -0.337 1.00 87.19 122 ALA A C 1
ATOM 938 O O . ALA A 1 122 ? -6.750 -17.615 0.057 1.00 87.19 122 ALA A O 1
ATOM 939 N N . SER A 1 123 ? -4.584 -17.170 0.493 1.00 86.12 123 SER A N 1
ATOM 940 C CA . SER A 1 123 ? -4.656 -17.367 1.946 1.00 86.12 123 SER A CA 1
ATOM 941 C C . SER A 1 123 ? -5.412 -16.249 2.674 1.00 86.12 123 SER A C 1
ATOM 943 O O . SER A 1 123 ? -5.911 -16.478 3.777 1.00 86.12 123 SER A O 1
ATOM 945 N N . LEU A 1 124 ? -5.613 -15.094 2.034 1.00 84.31 124 LEU A N 1
ATOM 946 C CA . LEU A 1 124 ? -6.464 -14.019 2.543 1.00 84.31 124 LEU A CA 1
ATOM 947 C C . LEU A 1 124 ? -7.933 -14.458 2.678 1.00 84.31 124 LEU A C 1
ATOM 949 O O . LEU A 1 124 ? -8.569 -14.157 3.682 1.00 84.31 124 LEU A O 1
ATOM 953 N N . ILE A 1 125 ? -8.455 -15.264 1.745 1.00 79.88 125 ILE A N 1
ATOM 954 C CA . ILE A 1 125 ? -9.848 -15.750 1.776 1.00 79.88 125 ILE A CA 1
ATOM 955 C C . ILE A 1 125 ? -10.158 -16.582 3.040 1.00 79.88 125 ILE A C 1
ATOM 957 O O . ILE A 1 125 ? -11.162 -16.300 3.701 1.00 79.88 125 ILE A O 1
ATOM 961 N N . PRO A 1 126 ? -9.382 -17.629 3.399 1.00 81.62 126 PRO A N 1
ATOM 962 C CA . PRO A 1 126 ? -9.598 -18.352 4.646 1.00 81.62 126 PRO A CA 1
ATOM 963 C C . PRO A 1 126 ? -9.214 -17.522 5.877 1.00 81.62 126 PRO A C 1
ATOM 965 O O . PRO A 1 126 ? -9.883 -17.658 6.898 1.00 81.62 126 PRO A O 1
ATOM 968 N N . TYR A 1 127 ? -8.206 -16.645 5.795 1.00 82.25 127 TYR A N 1
ATOM 969 C CA . TYR A 1 127 ? -7.824 -15.772 6.909 1.00 82.25 127 TYR A CA 1
ATOM 970 C C . TYR A 1 127 ? -8.971 -14.834 7.316 1.00 82.25 127 TYR A C 1
ATOM 972 O O . TYR A 1 127 ? -9.357 -14.789 8.485 1.00 82.25 127 TYR A O 1
ATOM 980 N N . GLU A 1 128 ? -9.595 -14.162 6.350 1.00 79.19 128 GLU A N 1
ATOM 981 C CA . GLU A 1 128 ? -10.725 -13.263 6.598 1.00 79.19 128 GLU A CA 1
ATOM 982 C C . GLU A 1 128 ? -11.993 -14.002 7.034 1.00 79.19 128 GLU A C 1
ATOM 984 O O . GLU A 1 128 ? -12.798 -13.455 7.783 1.00 79.19 128 GLU A O 1
ATOM 989 N N . LYS A 1 129 ? -12.181 -15.253 6.597 1.00 73.31 129 LYS A N 1
ATOM 990 C CA . LYS A 1 129 ? -13.338 -16.066 7.002 1.00 73.31 129 LYS A CA 1
ATOM 991 C C . LYS A 1 129 ? -13.208 -16.670 8.398 1.00 73.31 129 LYS A C 1
ATOM 993 O O . LYS A 1 129 ? -14.226 -16.840 9.060 1.00 73.31 129 LYS A O 1
ATOM 998 N N . LEU A 1 130 ? -12.002 -17.073 8.802 1.00 70.06 130 LEU A N 1
ATOM 999 C CA . LEU A 1 130 ? -11.794 -17.908 9.992 1.00 70.06 130 LEU A CA 1
ATOM 1000 C C . LEU A 1 130 ? -11.119 -17.169 11.151 1.00 70.06 130 LEU A C 1
ATOM 1002 O O . LEU A 1 130 ? -11.334 -17.541 12.301 1.00 70.06 130 LEU A O 1
ATOM 1006 N N . VAL A 1 131 ? -10.294 -16.157 10.869 1.00 68.75 131 VAL A N 1
ATOM 1007 C CA . VAL A 1 131 ? -9.421 -15.517 11.869 1.00 68.75 131 VAL A CA 1
ATOM 1008 C C . VAL A 1 131 ? -9.801 -14.055 12.120 1.00 68.75 131 VAL A C 1
ATOM 1010 O O . VAL A 1 131 ? -9.681 -13.578 13.249 1.00 68.75 131 VAL A O 1
ATOM 1013 N N . ALA A 1 132 ? -10.290 -13.334 11.109 1.00 62.25 132 ALA A N 1
ATOM 1014 C CA . ALA A 1 132 ? -10.597 -11.913 11.249 1.00 62.25 132 ALA A CA 1
ATOM 1015 C C . ALA A 1 132 ? -11.906 -11.667 12.026 1.00 62.25 132 ALA A C 1
ATOM 1017 O O . ALA A 1 132 ? -13.004 -11.966 11.562 1.00 62.25 132 ALA A O 1
ATOM 1018 N N . LYS A 1 133 ? -11.795 -11.052 13.211 1.00 60.28 133 LYS A N 1
ATOM 1019 C CA . LYS A 1 133 ? -12.949 -10.581 14.003 1.00 60.28 133 LYS A CA 1
ATOM 1020 C C . LYS A 1 133 ? -13.600 -9.328 13.395 1.00 60.28 133 LYS A C 1
ATOM 1022 O O . LYS A 1 133 ? -14.802 -9.124 13.547 1.00 60.28 133 LYS A O 1
ATOM 1027 N N . HIS A 1 134 ? -12.807 -8.515 12.696 1.00 66.00 134 HIS A N 1
ATOM 1028 C CA . HIS A 1 134 ? -13.235 -7.355 11.915 1.00 66.00 134 HIS A CA 1
ATOM 1029 C C . HIS A 1 134 ? -12.534 -7.411 10.548 1.00 66.00 134 HIS A C 1
ATOM 1031 O O . HIS A 1 134 ? -11.399 -6.961 10.452 1.00 66.00 134 HIS A O 1
ATOM 1037 N N . PRO A 1 135 ? -13.149 -8.017 9.519 1.00 63.84 135 PRO A N 1
ATOM 1038 C CA . PRO A 1 135 ? -12.495 -8.205 8.224 1.00 63.84 135 PRO A CA 1
ATOM 1039 C C . PRO A 1 135 ? -12.287 -6.864 7.507 1.00 63.84 135 PRO A C 1
ATOM 1041 O O . PRO A 1 135 ? -13.244 -6.092 7.394 1.00 63.84 135 PRO A O 1
ATOM 1044 N N . VAL A 1 136 ? -11.083 -6.598 6.980 1.00 65.81 136 VAL A N 1
ATOM 1045 C CA . VAL A 1 136 ? -10.853 -5.419 6.121 1.00 65.81 136 VAL A CA 1
ATOM 1046 C C . VAL A 1 136 ? -11.574 -5.546 4.789 1.00 65.81 136 VAL A C 1
ATOM 1048 O O . VAL A 1 136 ? -12.193 -4.578 4.342 1.00 65.81 136 VAL A O 1
ATOM 1051 N N . VAL A 1 137 ? -11.547 -6.724 4.163 1.00 66.12 137 VAL A N 1
ATOM 1052 C CA . VAL A 1 137 ? -12.294 -6.977 2.933 1.00 66.12 137 VAL A CA 1
ATOM 1053 C C . VAL A 1 137 ? -13.370 -8.021 3.213 1.00 66.12 137 VAL A C 1
ATOM 1055 O O . VAL A 1 137 ? -13.171 -9.211 3.020 1.00 66.12 137 VAL A O 1
ATOM 1058 N N . PRO A 1 138 ? -14.577 -7.619 3.647 1.00 67.75 138 PRO A N 1
ATOM 1059 C CA . PRO A 1 138 ? -15.714 -8.524 3.672 1.00 67.75 138 PRO A CA 1
ATOM 1060 C C . PRO A 1 138 ? -15.803 -9.307 2.358 1.00 67.75 138 PRO A C 1
ATOM 1062 O O . PRO A 1 138 ? -15.955 -8.722 1.288 1.00 67.75 138 PRO A O 1
ATOM 1065 N N . VAL A 1 139 ? -15.738 -10.638 2.431 1.00 67.06 139 VAL A N 1
ATOM 1066 C CA . VAL A 1 139 ? -15.723 -11.551 1.267 1.00 67.06 139 VAL A CA 1
ATOM 1067 C C . VAL A 1 139 ? -16.912 -11.374 0.309 1.00 67.06 139 VAL A C 1
ATOM 1069 O O . VAL A 1 139 ? -16.898 -11.890 -0.808 1.00 67.06 139 VAL A O 1
ATOM 1072 N N . HIS A 1 140 ? -17.948 -10.630 0.706 1.00 69.69 140 HIS A N 1
ATOM 1073 C CA . HIS A 1 140 ? -19.034 -10.235 -0.186 1.00 69.69 140 HIS A CA 1
ATOM 1074 C C . HIS A 1 140 ? -18.637 -9.120 -1.175 1.00 69.69 140 HIS A C 1
ATOM 1076 O O . HIS A 1 140 ? -19.235 -9.034 -2.244 1.00 69.69 140 HIS A O 1
ATOM 1082 N N . TYR A 1 141 ? -17.640 -8.281 -0.873 1.00 69.56 141 TYR A N 1
ATOM 1083 C CA . TYR A 1 141 ? -17.175 -7.227 -1.779 1.00 69.56 141 TYR A CA 1
ATOM 1084 C C . TYR A 1 141 ? -16.532 -7.799 -3.041 1.00 69.56 141 TYR A C 1
ATOM 1086 O O . TYR A 1 141 ? -16.772 -7.271 -4.122 1.00 69.56 141 TYR A O 1
ATOM 1094 N N . GLY A 1 142 ? -15.839 -8.938 -2.941 1.00 66.19 142 GLY A N 1
ATOM 1095 C CA . GLY A 1 142 ? -15.339 -9.670 -4.110 1.00 66.19 142 GLY A CA 1
ATOM 1096 C C . GLY A 1 142 ? -16.446 -10.237 -5.011 1.00 66.19 142 GLY A C 1
ATOM 1097 O O . GLY A 1 142 ? -16.196 -10.537 -6.173 1.00 66.19 142 GLY A O 1
ATOM 1098 N N . LYS A 1 143 ? -17.682 -10.356 -4.505 1.00 71.38 143 LYS A N 1
ATOM 1099 C CA . LYS A 1 143 ? -18.855 -10.759 -5.300 1.00 71.38 143 LYS A CA 1
ATOM 1100 C C . LYS A 1 143 ? -19.581 -9.571 -5.932 1.00 71.38 143 LYS A C 1
ATOM 1102 O O . LYS A 1 143 ? -20.370 -9.763 -6.853 1.00 71.38 143 LYS A O 1
ATOM 1107 N N . ASN A 1 144 ? -19.333 -8.354 -5.451 1.00 84.19 144 ASN A N 1
ATOM 1108 C CA . ASN A 1 144 ? -19.955 -7.151 -5.984 1.00 84.19 144 ASN A CA 1
ATOM 1109 C C . ASN A 1 144 ? -19.195 -6.689 -7.231 1.00 84.19 144 ASN A C 1
ATOM 1111 O O . ASN A 1 144 ? -18.159 -6.028 -7.128 1.00 84.19 144 ASN A O 1
ATOM 1115 N N . CYS A 1 145 ? -19.747 -6.983 -8.412 1.00 79.38 145 CYS A N 1
ATOM 1116 C CA . CYS A 1 145 ? -19.147 -6.600 -9.691 1.00 79.38 145 CYS A CA 1
ATOM 1117 C C . CYS A 1 145 ? -18.824 -5.104 -9.780 1.00 79.38 145 CYS A C 1
ATOM 1119 O O . CYS A 1 145 ? -17.812 -4.761 -10.368 1.00 79.38 145 CYS A O 1
ATOM 1121 N N . THR A 1 146 ? -19.603 -4.211 -9.160 1.00 86.56 146 THR A N 1
ATOM 1122 C CA . THR A 1 146 ? -19.316 -2.765 -9.160 1.00 86.56 146 THR A CA 1
ATOM 1123 C C . THR A 1 146 ? -17.942 -2.433 -8.578 1.00 86.56 146 THR A C 1
ATOM 1125 O O . THR A 1 146 ? -17.230 -1.598 -9.127 1.00 86.56 146 THR A O 1
ATOM 1128 N N . ILE A 1 147 ? -17.545 -3.103 -7.492 1.00 84.25 147 ILE A N 1
ATOM 1129 C CA . ILE A 1 147 ? -16.250 -2.866 -6.838 1.00 84.25 147 ILE A CA 1
ATOM 1130 C C . ILE A 1 147 ? -15.130 -3.441 -7.701 1.00 84.25 147 ILE A C 1
ATOM 1132 O O . ILE A 1 147 ? -14.135 -2.768 -7.954 1.00 84.25 147 ILE A O 1
ATOM 1136 N N . VAL A 1 148 ? -15.328 -4.655 -8.219 1.00 83.88 148 VAL A N 1
ATOM 1137 C CA . VAL A 1 148 ? -14.362 -5.311 -9.109 1.00 83.88 148 VAL A CA 1
ATOM 1138 C C . VAL A 1 148 ? -14.152 -4.494 -10.386 1.00 83.88 148 VAL A C 1
ATOM 1140 O O . VAL A 1 148 ? -13.015 -4.254 -10.778 1.00 83.88 148 VAL A O 1
ATOM 1143 N N . ILE A 1 149 ? -15.229 -4.006 -11.004 1.00 87.25 149 ILE A N 1
ATOM 1144 C CA . ILE A 1 149 ? -15.184 -3.158 -12.198 1.00 87.25 149 ILE A CA 1
ATOM 1145 C C . ILE A 1 149 ? -14.491 -1.831 -11.887 1.00 87.25 149 ILE A C 1
ATOM 1147 O O . ILE A 1 149 ? -13.664 -1.406 -12.682 1.00 87.25 149 ILE A O 1
ATOM 1151 N N . ALA A 1 150 ? -14.758 -1.199 -10.740 1.00 87.75 150 ALA A N 1
ATOM 1152 C CA . ALA A 1 150 ? -14.065 0.031 -10.353 1.00 87.75 150 ALA A CA 1
ATOM 1153 C C . ALA A 1 150 ? -12.545 -0.185 -10.219 1.00 87.75 150 ALA A C 1
ATOM 1155 O O . ALA A 1 150 ? -11.761 0.614 -10.732 1.00 87.75 150 ALA A O 1
ATOM 1156 N N . CYS A 1 151 ? -12.122 -1.291 -9.599 1.00 84.19 151 CYS A N 1
ATOM 1157 C CA . CYS A 1 151 ? -10.709 -1.663 -9.515 1.00 84.19 151 CYS A CA 1
ATOM 1158 C C . CYS A 1 151 ? -10.101 -1.946 -10.897 1.00 84.19 151 CYS A C 1
ATOM 1160 O O . CYS A 1 151 ? -9.008 -1.468 -11.196 1.00 84.19 151 CYS A O 1
ATOM 1162 N N . LEU A 1 152 ? -10.809 -2.691 -11.751 1.00 86.69 152 LEU A N 1
ATOM 1163 C CA . LEU A 1 152 ? -10.371 -2.985 -13.116 1.00 86.69 152 LEU A CA 1
ATOM 1164 C C . LEU A 1 152 ? -10.256 -1.716 -13.961 1.00 86.69 152 LEU A C 1
ATOM 1166 O O . LEU A 1 152 ? -9.282 -1.569 -14.690 1.00 86.69 152 LEU A O 1
ATOM 1170 N N . MET A 1 153 ? -11.200 -0.784 -13.838 1.00 91.50 153 MET A N 1
ATOM 1171 C CA . MET A 1 153 ? -11.178 0.488 -14.556 1.00 91.50 153 MET A CA 1
ATOM 1172 C C 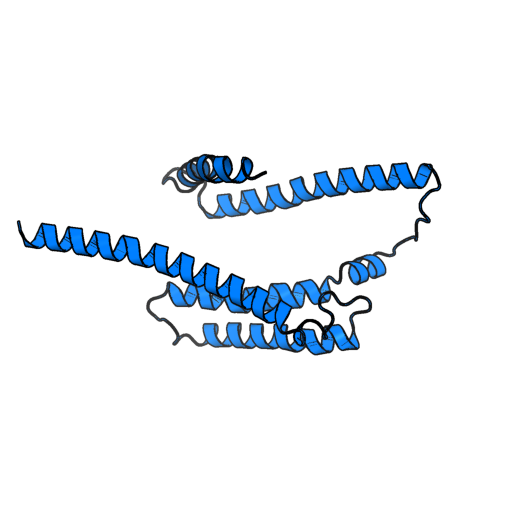. MET A 1 153 ? -9.942 1.309 -14.173 1.00 91.50 153 MET A C 1
ATOM 1174 O O . MET A 1 153 ? -9.220 1.757 -15.056 1.00 91.50 153 MET A O 1
ATOM 1178 N N . GLY A 1 154 ? -9.618 1.409 -12.877 1.00 88.00 154 GLY A N 1
ATOM 1179 C CA . GLY A 1 154 ? -8.392 2.081 -12.426 1.00 88.00 154 GLY A CA 1
ATOM 1180 C C . GLY A 1 154 ? -7.104 1.409 -12.924 1.00 88.00 154 GLY A C 1
ATOM 1181 O O . GLY A 1 154 ? -6.143 2.092 -13.290 1.00 88.00 154 GLY A O 1
ATOM 1182 N N . ALA A 1 155 ? -7.081 0.074 -12.995 1.00 85.44 155 ALA A N 1
ATOM 1183 C CA . ALA A 1 155 ? -5.958 -0.660 -13.577 1.00 85.44 155 ALA A CA 1
ATOM 1184 C C . ALA A 1 155 ? -5.815 -0.375 -15.082 1.00 85.44 155 ALA A C 1
ATOM 1186 O O . ALA A 1 155 ? -4.717 -0.078 -15.550 1.00 85.44 155 ALA A O 1
ATOM 1187 N N . VAL A 1 156 ? -6.923 -0.403 -15.828 1.00 87.94 156 VAL A N 1
ATOM 1188 C CA . VAL A 1 156 ? -6.952 -0.112 -17.269 1.00 87.94 156 VAL A CA 1
ATOM 1189 C C . VAL A 1 156 ? -6.521 1.325 -17.558 1.00 87.94 156 VAL A C 1
ATOM 1191 O O . VAL A 1 156 ? -5.706 1.530 -18.456 1.00 87.94 156 VAL A O 1
ATOM 1194 N N . ASP A 1 157 ? -6.979 2.303 -16.775 1.00 89.38 157 ASP A N 1
ATOM 1195 C CA . ASP A 1 157 ? -6.564 3.705 -16.904 1.00 89.38 157 ASP A CA 1
ATOM 1196 C C . ASP A 1 157 ? -5.054 3.861 -16.708 1.00 89.38 157 ASP A C 1
ATOM 1198 O O . ASP A 1 157 ? -4.376 4.521 -17.500 1.00 89.38 157 ASP A O 1
ATOM 1202 N N . THR A 1 158 ? -4.502 3.193 -15.693 1.00 83.62 158 THR A N 1
ATOM 1203 C CA . THR A 1 158 ? -3.058 3.202 -15.430 1.00 83.62 158 THR A CA 1
ATOM 1204 C C . THR A 1 158 ? -2.286 2.575 -16.595 1.00 83.62 158 THR A C 1
ATOM 1206 O O . THR A 1 158 ? -1.299 3.145 -17.060 1.00 83.62 158 THR A O 1
ATOM 1209 N N . CYS A 1 159 ? -2.764 1.451 -17.142 1.00 82.75 159 CYS A N 1
ATOM 1210 C CA . CYS A 1 159 ? -2.183 0.836 -18.336 1.00 82.75 159 CYS A CA 1
ATOM 1211 C C . CYS A 1 159 ? -2.249 1.761 -19.563 1.00 82.75 159 CYS A C 1
ATOM 1213 O O . CYS A 1 159 ? -1.268 1.866 -20.303 1.00 82.75 159 CYS A O 1
ATOM 1215 N N . GLY A 1 160 ? -3.371 2.454 -19.772 1.00 85.62 160 GLY A N 1
ATOM 1216 C CA . GLY A 1 160 ? -3.551 3.412 -20.865 1.00 85.62 160 GLY A CA 1
ATOM 1217 C C . GLY A 1 160 ? -2.595 4.603 -20.761 1.00 85.62 160 GLY A C 1
ATOM 1218 O O . GLY A 1 160 ? -1.962 4.997 -21.749 1.00 85.62 160 GLY A O 1
ATOM 1219 N N . PHE A 1 161 ? -2.417 5.135 -19.551 1.00 80.44 161 PHE A N 1
ATOM 1220 C CA . PHE A 1 161 ? -1.446 6.189 -19.274 1.00 80.44 161 PHE A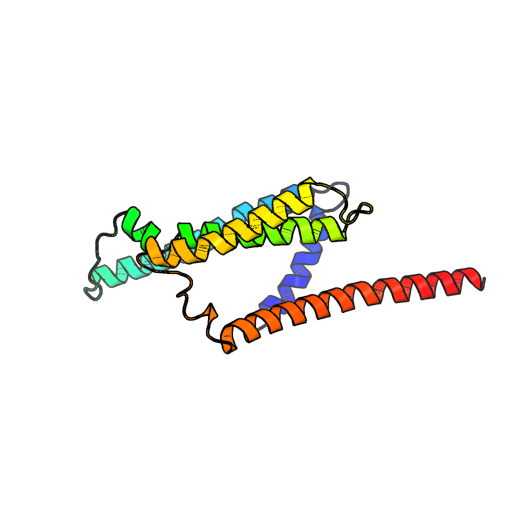 CA 1
ATOM 1221 C C . PHE A 1 161 ? -0.012 5.722 -19.561 1.00 80.44 161 PHE A C 1
ATOM 1223 O O . PHE A 1 161 ? 0.708 6.372 -20.325 1.00 80.44 161 PHE A O 1
ATOM 1230 N N . SER A 1 162 ? 0.387 4.555 -19.042 1.00 78.44 162 SER A N 1
ATOM 1231 C CA . SER A 1 162 ? 1.713 3.979 -19.297 1.00 78.44 162 SER A CA 1
ATOM 1232 C C . SER A 1 162 ? 1.976 3.748 -20.790 1.00 78.44 162 SER A C 1
ATOM 1234 O O . SER A 1 162 ? 3.044 4.112 -21.284 1.00 78.44 162 SER A O 1
ATOM 1236 N N . ALA A 1 163 ? 1.007 3.219 -21.545 1.00 79.44 163 ALA A N 1
ATOM 1237 C CA . ALA A 1 163 ? 1.145 2.999 -22.988 1.00 79.44 163 ALA A CA 1
ATOM 1238 C C . ALA A 1 163 ? 1.348 4.310 -23.769 1.00 79.44 163 ALA A C 1
ATOM 1240 O O . ALA A 1 163 ? 2.148 4.373 -24.709 1.00 79.44 163 ALA A O 1
ATOM 1241 N N . THR A 1 164 ? 0.673 5.383 -23.352 1.00 80.88 164 THR A N 1
ATOM 1242 C CA . THR A 1 164 ? 0.810 6.712 -23.965 1.00 80.88 164 THR A CA 1
ATOM 1243 C C . THR A 1 164 ? 2.202 7.300 -23.723 1.00 80.88 164 THR A C 1
ATOM 1245 O O . THR A 1 164 ? 2.818 7.841 -24.646 1.00 80.88 164 THR A O 1
ATOM 1248 N N . HIS A 1 165 ? 2.733 7.153 -22.506 1.00 68.56 165 HIS A N 1
ATOM 1249 C CA . HIS A 1 165 ? 4.077 7.616 -22.152 1.00 68.56 165 HIS A CA 1
ATOM 1250 C C . HIS A 1 165 ? 5.194 6.843 -22.858 1.00 68.56 165 HIS A C 1
ATOM 1252 O O . HIS A 1 165 ? 6.225 7.437 -23.151 1.00 68.56 165 HIS A O 1
ATOM 1258 N N . VAL A 1 166 ? 4.987 5.567 -23.191 1.00 71.81 166 VAL A N 1
ATOM 1259 C CA . VAL A 1 166 ? 5.944 4.763 -23.974 1.00 71.81 166 VAL A CA 1
ATOM 1260 C C . VAL A 1 166 ? 5.863 5.067 -25.475 1.00 71.81 166 VAL A C 1
ATOM 1262 O O . VAL A 1 166 ? 6.878 5.067 -26.169 1.00 71.81 166 VAL A O 1
ATOM 1265 N N . SER A 1 167 ? 4.676 5.380 -25.996 1.00 68.44 167 SER A N 1
ATOM 1266 C CA . SER A 1 167 ? 4.483 5.614 -27.436 1.00 68.44 167 SER A CA 1
ATOM 1267 C C . SER A 1 167 ? 5.116 6.922 -27.926 1.00 68.44 167 SER A C 1
ATOM 1269 O O . SER A 1 167 ? 5.691 6.966 -29.016 1.00 68.44 167 SER A O 1
ATOM 1271 N N . LYS A 1 168 ? 5.058 7.987 -27.113 1.00 64.62 168 LYS A N 1
ATOM 1272 C CA . LYS A 1 168 ? 5.655 9.293 -27.441 1.00 64.62 168 LYS A CA 1
ATOM 1273 C C . LYS A 1 168 ? 7.167 9.224 -27.731 1.00 64.62 168 LYS A C 1
ATOM 1275 O O . LYS A 1 168 ? 7.534 9.615 -28.839 1.00 64.62 168 LYS A O 1
ATOM 1280 N N . PRO A 1 169 ? 8.034 8.697 -26.844 1.00 64.19 169 PRO A N 1
ATOM 1281 C CA . PRO A 1 169 ? 9.478 8.649 -27.077 1.00 64.19 169 PRO A CA 1
ATOM 1282 C C . PRO A 1 169 ? 9.864 7.790 -28.289 1.00 64.19 169 PRO A C 1
ATOM 1284 O O . PRO A 1 169 ? 10.781 8.144 -29.023 1.00 64.19 169 PRO A O 1
ATOM 1287 N N . ILE A 1 170 ? 9.142 6.701 -28.572 1.00 63.78 170 ILE A N 1
ATOM 1288 C CA . ILE A 1 170 ? 9.414 5.852 -29.746 1.00 63.78 170 ILE A CA 1
ATOM 1289 C C . ILE A 1 170 ? 9.167 6.621 -31.051 1.00 63.78 170 ILE A C 1
ATOM 1291 O O . ILE A 1 170 ? 9.938 6.497 -32.005 1.00 63.78 170 ILE A O 1
ATOM 1295 N N . SER A 1 171 ? 8.107 7.432 -31.099 1.00 65.94 171 SER A N 1
ATOM 1296 C CA . SER A 1 171 ? 7.789 8.237 -32.280 1.00 65.94 171 SER A CA 1
ATOM 1297 C C . SER A 1 171 ? 8.819 9.344 -32.538 1.00 65.94 171 SER A C 1
ATOM 1299 O O . SER A 1 171 ? 9.218 9.532 -33.688 1.00 65.94 171 SER A O 1
ATOM 1301 N N . THR A 1 172 ? 9.318 10.010 -31.490 1.00 66.88 172 THR A N 1
ATOM 1302 C CA . THR A 1 172 ? 10.375 11.028 -31.599 1.00 66.88 172 THR A CA 1
ATOM 1303 C C . THR A 1 172 ? 11.715 10.421 -31.993 1.00 66.88 172 THR A C 1
ATOM 1305 O O . THR A 1 172 ? 12.324 10.918 -32.934 1.00 66.88 172 THR A O 1
ATOM 1308 N N . PHE A 1 173 ? 12.134 9.302 -31.392 1.00 69.31 173 PHE A N 1
ATOM 1309 C CA . PHE A 1 173 ? 13.361 8.598 -31.798 1.00 69.31 173 PHE A CA 1
ATOM 1310 C C . PHE A 1 173 ? 13.315 8.145 -33.262 1.00 69.31 173 PHE A C 1
ATOM 1312 O O . PHE A 1 173 ? 14.301 8.246 -33.990 1.00 69.31 173 PHE A O 1
ATOM 1319 N N . LYS A 1 174 ? 12.160 7.655 -33.727 1.00 72.62 174 LYS A N 1
ATOM 1320 C CA . LYS A 1 174 ? 11.994 7.217 -35.118 1.00 72.62 174 LYS A CA 1
ATOM 1321 C C . LYS A 1 174 ? 12.004 8.393 -36.098 1.00 72.62 174 LYS A C 1
ATOM 1323 O O . LYS A 1 174 ? 12.531 8.254 -37.199 1.00 72.62 174 LYS A O 1
ATOM 1328 N N . ALA A 1 175 ? 11.446 9.538 -35.704 1.00 71.81 175 ALA A N 1
ATOM 1329 C CA . ALA A 1 175 ? 11.498 10.771 -36.484 1.00 71.81 175 ALA A CA 1
ATOM 1330 C C . ALA A 1 175 ? 12.920 11.353 -36.552 1.00 71.81 175 ALA A C 1
ATOM 1332 O O . ALA A 1 175 ? 13.347 11.780 -37.623 1.00 71.81 175 ALA A O 1
ATOM 1333 N N . GLU A 1 176 ? 13.666 11.319 -35.447 1.00 72.44 176 GLU A N 1
ATOM 1334 C CA . GLU A 1 176 ? 15.050 11.794 -35.389 1.00 72.44 176 GLU A CA 1
ATOM 1335 C C . GLU A 1 176 ? 15.984 10.907 -36.222 1.00 72.44 176 GLU A C 1
ATOM 1337 O O . GLU A 1 176 ? 16.736 11.409 -37.055 1.00 72.44 176 GLU A O 1
ATOM 1342 N N . LYS A 1 177 ? 15.842 9.579 -36.111 1.00 75.69 177 LYS A N 1
ATOM 1343 C CA . LYS A 1 177 ? 16.586 8.621 -36.938 1.00 75.69 177 LYS A CA 1
ATOM 1344 C C . LYS A 1 177 ? 16.304 8.809 -38.430 1.00 75.69 177 LYS A C 1
ATOM 1346 O O . LYS A 1 177 ? 17.229 8.921 -39.221 1.00 75.69 177 LYS A O 1
ATOM 1351 N N . LYS A 1 178 ? 15.029 8.966 -38.807 1.00 75.44 178 LYS A N 1
ATOM 1352 C CA . LYS A 1 178 ? 14.632 9.241 -40.197 1.00 75.44 178 LYS A CA 1
ATOM 1353 C C . LYS A 1 178 ? 15.196 10.567 -40.728 1.00 75.44 178 LYS A C 1
ATOM 1355 O O . LYS A 1 178 ? 15.428 10.685 -41.926 1.00 75.44 178 LYS A O 1
ATOM 1360 N N . LYS A 1 179 ? 15.386 11.568 -39.864 1.00 73.75 179 LYS A N 1
ATOM 1361 C CA . LYS A 1 179 ? 16.005 12.849 -40.227 1.00 73.75 179 LYS A CA 1
ATOM 1362 C C . LYS A 1 179 ? 17.521 12.715 -40.406 1.00 73.75 179 LYS A C 1
ATOM 1364 O O . LYS A 1 179 ? 18.057 13.346 -41.306 1.00 73.75 179 LYS A O 1
ATOM 1369 N N . SER A 1 180 ? 18.178 11.882 -39.598 1.00 71.88 180 SER A N 1
ATOM 1370 C CA . SER A 1 180 ? 19.606 11.571 -39.734 1.00 71.88 180 SER A CA 1
ATOM 1371 C C . SER A 1 180 ? 19.926 10.735 -40.975 1.00 71.88 180 SER A C 1
ATOM 1373 O O . SER A 1 180 ? 20.992 10.918 -41.536 1.00 71.88 180 SER A O 1
ATOM 1375 N N . ASP A 1 181 ? 19.025 9.849 -41.410 1.00 77.25 181 ASP A N 1
ATOM 1376 C CA . ASP A 1 181 ? 19.215 9.018 -42.613 1.00 77.25 181 ASP A CA 1
ATOM 1377 C C . ASP A 1 181 ? 18.978 9.795 -43.935 1.00 77.25 181 ASP A C 1
ATOM 1379 O O . ASP A 1 181 ? 19.233 9.269 -45.017 1.00 77.25 181 ASP A O 1
ATOM 1383 N N . MET A 1 182 ? 18.438 11.021 -43.868 1.00 71.56 182 MET A N 1
ATOM 1384 C CA . MET A 1 182 ? 18.183 11.903 -45.024 1.00 71.56 182 MET A CA 1
ATOM 1385 C C . MET A 1 182 ? 19.263 12.976 -45.246 1.00 71.56 182 MET A C 1
ATOM 1387 O O . MET A 1 182 ? 19.161 13.723 -46.220 1.00 71.56 182 MET A O 1
ATOM 1391 N N . LEU A 1 183 ? 20.244 13.083 -44.345 1.00 67.56 183 LEU A N 1
ATOM 1392 C CA . LEU A 1 183 ? 21.405 13.977 -44.441 1.00 67.56 183 LEU A CA 1
ATOM 1393 C C . LEU A 1 183 ? 22.647 13.170 -44.825 1.00 67.56 183 LEU A C 1
ATOM 1395 O O . LEU A 1 183 ? 23.485 13.737 -45.558 1.00 67.56 183 LEU A O 1
#

Organism: Macrophomina phaseolina (strain MS6) (NCBI:txid1126212)